Protein AF-A0A9P6FHI6-F1 (afdb_monomer_lite)

Sequence (75 aa):
MSQFWKPTFTRSSIDVQILSYLQYAQVCARAVRNSLKEEARVVAIRRDEQGLKYAKWEAGKQGELKNTVGNRTTA

Radius of gyration: 21.24 Å; chains: 1; bounding box: 59×40×48 Å

Foldseek 3Di:
DPDDDDPPPVPPPPPVDPDDPVRVVLVVLVVVLVPDDPVSNVVSVVVNDDQDWDFDDDPNDTHDTHGPDDDPDDD

pLDDT: mean 72.74, std 14.34, range [31.22, 90.25]

InterPro domains:
  IPR006721 ATP synthase, F1 complex, epsilon subunit, mitochondrial [PF04627] (19-60)
  IPR006721 ATP synthase, F1 complex, epsilon subunit, mitochondrial [PTHR12448] (19-65)
  IPR006721 ATP synthase, F1 complex, epsilon subunit, mitochondrial [cd12153] (19-57)
  IPR036742 ATP synthase, F1 complex, epsilon subunit superfamily, mitochondrial [G3DSA:1.10.1620.20] (17-69)
  IPR036742 ATP synthase, F1 complex, epsilon subunit superfamily, mitochondrial [SSF48690] (19-57)

Organism: NCBI:txid979708

Secondary structure (DSSP, 8-state):
------------S-------HHHHHHHHHHHHHHHS-HHHHHHHHTTT----EEEEEETTEEEEEEESS------

Structure (mmCIF, N/CA/C/O backbone):
data_AF-A0A9P6FHI6-F1
#
_entry.id   AF-A0A9P6FHI6-F1
#
loop_
_atom_site.group_PDB
_atom_site.id
_atom_site.type_symbol
_atom_site.label_atom_id
_atom_site.label_alt_id
_atom_site.label_comp_id
_atom_site.label_asym_id
_atom_site.label_entity_id
_atom_site.label_seq_id
_atom_site.pdbx_PDB_ins_code
_atom_site.Cartn_x
_atom_site.Cartn_y
_atom_site.Cartn_z
_atom_site.occupancy
_atom_site.B_iso_or_equiv
_atom_site.auth_seq_id
_atom_site.auth_comp_id
_atom_site.auth_asym_id
_atom_site.auth_atom_id
_atom_site.pdbx_PDB_model_num
ATOM 1 N N . MET A 1 1 ? 47.794 24.982 21.731 1.00 45.94 1 MET A N 1
ATOM 2 C CA . MET A 1 1 ? 46.454 25.551 21.994 1.00 45.94 1 MET A CA 1
ATOM 3 C C . MET A 1 1 ? 45.939 26.198 20.703 1.00 45.94 1 MET A C 1
ATOM 5 O O . MET A 1 1 ? 46.314 27.331 20.472 1.00 45.94 1 MET A O 1
ATOM 9 N N . SER A 1 2 ? 45.243 25.463 19.809 1.00 53.41 2 SER A N 1
ATOM 10 C CA . SER A 1 2 ? 44.399 25.987 18.687 1.00 53.41 2 SER A CA 1
ATOM 11 C C . SER A 1 2 ? 44.025 24.899 17.643 1.00 53.41 2 SER A C 1
ATOM 13 O O . SER A 1 2 ? 44.305 25.041 16.456 1.00 53.41 2 SER A O 1
ATOM 15 N N . GLN A 1 3 ? 43.438 23.761 18.045 1.00 58.66 3 GLN A N 1
ATOM 16 C CA . GLN A 1 3 ? 42.952 22.742 17.078 1.00 58.66 3 GLN A CA 1
ATOM 17 C C . GLN A 1 3 ? 41.653 22.043 17.528 1.00 58.66 3 GLN A C 1
ATOM 19 O O . GLN A 1 3 ? 41.428 20.882 17.214 1.00 58.66 3 GLN A O 1
ATOM 24 N N . PHE A 1 4 ? 40.787 22.723 18.286 1.00 63.50 4 PHE A N 1
ATOM 25 C CA . PHE A 1 4 ? 39.647 22.067 18.948 1.00 63.50 4 PHE A CA 1
ATOM 26 C C . PHE A 1 4 ? 38.313 22.127 18.176 1.00 63.50 4 PHE A C 1
ATOM 28 O O . PHE A 1 4 ? 37.328 21.547 18.617 1.00 63.50 4 PHE A O 1
ATOM 35 N N . TRP A 1 5 ? 38.236 22.784 17.012 1.00 57.81 5 TRP A N 1
ATOM 36 C CA . TRP A 1 5 ? 36.951 22.917 16.315 1.00 57.81 5 TRP A CA 1
ATOM 37 C C . TRP A 1 5 ? 37.070 22.784 14.797 1.00 57.81 5 TRP A C 1
ATOM 39 O O . TRP A 1 5 ? 37.042 23.758 14.051 1.00 57.81 5 TRP A O 1
ATOM 49 N N . LYS A 1 6 ? 37.190 21.541 14.327 1.00 55.69 6 LYS A N 1
ATOM 50 C CA . LYS A 1 6 ? 36.713 21.176 12.991 1.00 55.69 6 LYS A CA 1
ATOM 51 C C . LYS A 1 6 ? 35.518 20.245 13.175 1.00 55.69 6 LYS A C 1
ATOM 53 O O . LYS A 1 6 ? 35.730 19.098 13.559 1.00 55.69 6 LYS A O 1
ATOM 58 N N . PRO A 1 7 ? 34.275 20.690 12.931 1.00 56.38 7 PRO A N 1
ATOM 59 C CA . PRO A 1 7 ? 33.165 19.762 12.852 1.00 56.38 7 PRO A CA 1
ATOM 60 C C . PRO A 1 7 ? 33.343 18.955 11.563 1.00 56.38 7 PRO A C 1
ATOM 62 O O . PRO A 1 7 ? 32.989 19.409 10.478 1.00 56.38 7 PRO A O 1
ATOM 65 N N . THR A 1 8 ? 33.896 17.746 11.655 1.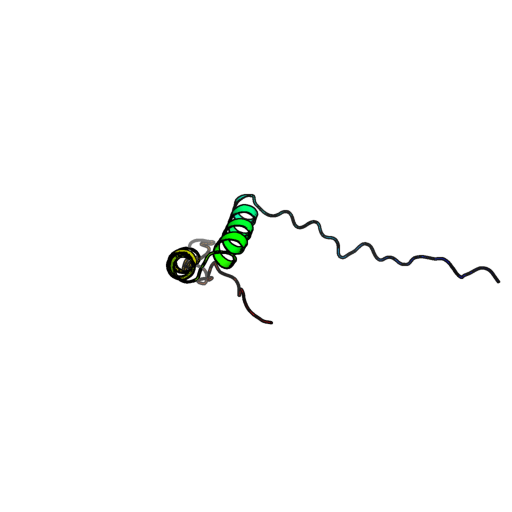00 61.94 8 THR A N 1
ATOM 66 C CA . THR A 1 8 ? 33.786 16.734 10.594 1.00 61.94 8 THR A CA 1
ATOM 67 C C . THR A 1 8 ? 32.373 16.155 10.618 1.00 61.94 8 THR A C 1
ATOM 69 O O . THR A 1 8 ? 32.175 14.959 10.808 1.00 61.94 8 THR A O 1
ATOM 72 N N . PHE A 1 9 ? 31.361 17.019 10.487 1.00 59.97 9 PHE A N 1
ATOM 73 C CA . PHE A 1 9 ? 29.998 16.583 10.232 1.00 59.97 9 PHE A CA 1
ATOM 74 C C . PHE A 1 9 ? 29.949 16.172 8.763 1.00 59.97 9 PHE A C 1
ATOM 76 O O . PHE A 1 9 ? 29.706 16.985 7.869 1.00 59.97 9 PHE A O 1
ATOM 83 N N . THR A 1 10 ? 30.285 14.911 8.507 1.00 61.16 10 THR A N 1
ATOM 84 C CA . THR A 1 10 ? 30.133 14.245 7.218 1.00 61.16 10 THR A CA 1
ATOM 85 C C . THR A 1 10 ? 28.648 14.217 6.862 1.00 61.16 10 THR A C 1
ATOM 87 O O . THR A 1 10 ? 27.921 13.261 7.122 1.00 61.16 10 THR A O 1
ATOM 90 N N . ARG A 1 11 ? 28.185 15.315 6.257 1.00 54.22 11 ARG A N 1
ATOM 91 C CA . ARG A 1 11 ? 26.877 15.496 5.621 1.00 54.22 11 ARG A CA 1
ATOM 92 C C . ARG A 1 11 ? 26.749 14.529 4.440 1.00 54.22 11 ARG A C 1
ATOM 94 O O . ARG A 1 11 ? 26.853 14.926 3.290 1.00 54.22 11 ARG A O 1
ATOM 101 N N . SER A 1 12 ? 26.608 13.245 4.735 1.00 53.75 12 SER A N 1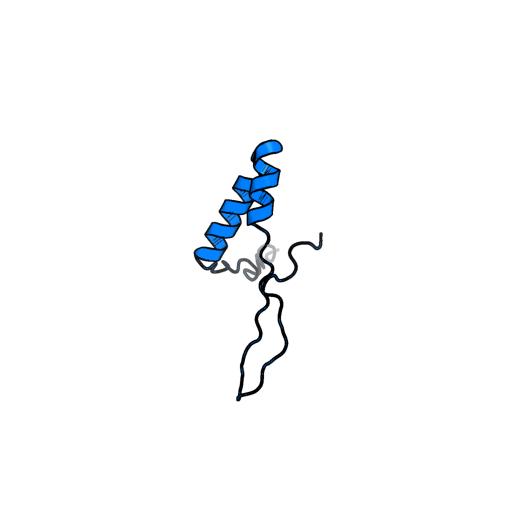
ATOM 102 C CA . SER A 1 12 ? 26.602 12.176 3.730 1.00 53.75 12 SER A CA 1
ATOM 103 C C . SER A 1 12 ? 25.494 11.144 3.937 1.00 53.75 12 SER A C 1
ATOM 105 O O . SER A 1 12 ? 25.446 10.168 3.206 1.00 53.75 12 SER A O 1
ATOM 107 N N . SER A 1 13 ? 24.578 11.341 4.893 1.00 53.88 13 SER A N 1
ATOM 108 C CA . SER A 1 13 ? 23.466 10.391 5.103 1.00 53.88 13 SER A CA 1
ATOM 109 C C . SER A 1 13 ? 22.099 11.038 5.296 1.00 53.88 13 SER A C 1
ATOM 111 O O . SER A 1 13 ? 21.172 10.384 5.759 1.00 53.88 13 SER A O 1
ATOM 113 N N . ILE A 1 14 ? 21.939 12.309 4.917 1.00 56.03 14 ILE A N 1
ATOM 114 C CA . ILE A 1 14 ? 20.603 12.893 4.735 1.00 56.03 14 ILE A CA 1
ATOM 115 C C . ILE A 1 14 ? 20.351 12.948 3.233 1.00 56.03 14 ILE A C 1
ATOM 117 O O . ILE A 1 14 ? 20.248 14.017 2.633 1.00 56.03 14 ILE A O 1
ATOM 121 N N . ASP A 1 15 ? 20.319 11.775 2.609 1.00 56.66 15 ASP A N 1
ATOM 122 C CA . ASP A 1 15 ? 19.721 11.647 1.292 1.00 56.66 15 ASP A CA 1
ATOM 123 C C . ASP A 1 15 ? 18.230 11.883 1.496 1.00 56.66 15 ASP A C 1
ATOM 125 O O . ASP A 1 15 ? 17.519 11.028 2.027 1.00 56.66 15 ASP A O 1
ATOM 129 N N . VAL A 1 16 ? 17.755 13.077 1.146 1.00 58.53 16 VAL A N 1
ATOM 130 C CA . VAL A 1 16 ? 16.323 13.350 1.051 1.00 58.53 16 VAL A CA 1
ATOM 131 C C . VAL A 1 16 ? 15.793 12.411 -0.029 1.00 58.53 16 VAL A C 1
ATOM 133 O O . VAL A 1 16 ? 15.921 12.676 -1.222 1.00 58.53 16 VAL A O 1
ATOM 136 N N . GLN A 1 17 ? 15.292 11.252 0.393 1.00 63.12 17 GLN A N 1
ATOM 137 C CA . GLN A 1 17 ? 14.794 10.223 -0.505 1.00 63.12 17 GLN A CA 1
ATOM 138 C C . GLN A 1 17 ? 13.590 10.798 -1.251 1.00 63.12 17 GLN A C 1
ATOM 140 O O . GLN A 1 17 ? 12.560 11.109 -0.648 1.00 63.12 17 GLN A O 1
ATOM 145 N N . ILE A 1 18 ? 13.720 10.954 -2.568 1.00 67.88 18 ILE A N 1
ATOM 146 C CA . ILE A 1 18 ? 12.600 11.328 -3.427 1.00 67.88 18 ILE A CA 1
ATOM 147 C C . ILE A 1 18 ? 11.662 10.122 -3.478 1.00 67.88 18 ILE A C 1
ATOM 149 O O . ILE A 1 18 ? 11.908 9.142 -4.178 1.00 67.88 18 ILE A O 1
ATOM 153 N N . LEU A 1 19 ? 10.588 10.189 -2.698 1.00 76.06 19 LEU A N 1
ATOM 154 C CA . LEU A 1 19 ? 9.493 9.232 -2.753 1.00 76.06 19 LEU A CA 1
ATOM 155 C C . LEU A 1 19 ? 8.565 9.625 -3.898 1.00 76.06 19 LEU A C 1
ATOM 157 O O . LEU A 1 19 ? 8.143 10.777 -4.005 1.00 76.06 19 LEU A O 1
ATOM 161 N N . SER A 1 20 ? 8.193 8.657 -4.733 1.00 85.06 20 SER A N 1
ATOM 162 C CA . SER A 1 20 ? 7.074 8.877 -5.649 1.00 85.06 20 SER A CA 1
ATOM 163 C C . SER A 1 20 ? 5.799 9.159 -4.843 1.00 85.06 20 SER A C 1
ATOM 165 O O . SER A 1 20 ? 5.605 8.613 -3.753 1.00 85.06 20 SER A O 1
ATOM 167 N N . TYR A 1 21 ? 4.903 9.988 -5.385 1.00 85.81 21 TYR A N 1
ATOM 168 C CA . TYR A 1 21 ? 3.633 10.333 -4.731 1.00 85.81 21 TYR A CA 1
ATOM 169 C C . TYR A 1 21 ? 2.859 9.089 -4.268 1.00 85.81 21 TYR A C 1
ATOM 171 O O . TYR A 1 21 ? 2.343 9.037 -3.152 1.00 85.81 21 TYR A O 1
ATOM 179 N N . LEU A 1 22 ? 2.848 8.049 -5.104 1.00 85.50 22 LEU A N 1
ATOM 180 C CA . LEU A 1 22 ? 2.195 6.786 -4.786 1.00 85.50 22 LEU A CA 1
ATOM 181 C C . LEU A 1 22 ? 2.833 6.110 -3.567 1.00 85.50 22 LEU A C 1
ATOM 183 O O . LEU A 1 22 ? 2.107 5.660 -2.687 1.00 85.50 22 LEU A O 1
ATOM 187 N N . GLN A 1 23 ? 4.165 6.078 -3.461 1.00 84.19 23 GLN A N 1
ATOM 188 C CA . GLN A 1 23 ? 4.845 5.515 -2.289 1.00 84.19 23 GLN A CA 1
ATOM 189 C C . GLN A 1 23 ? 4.518 6.297 -1.014 1.00 84.19 23 GLN A C 1
ATOM 191 O O . GLN A 1 23 ? 4.212 5.679 0.004 1.00 84.19 23 GLN A O 1
ATOM 196 N N . TYR A 1 24 ? 4.514 7.631 -1.078 1.00 88.06 24 TYR A N 1
ATOM 197 C CA . TYR A 1 24 ? 4.123 8.477 0.052 1.00 88.06 24 TYR A CA 1
ATOM 198 C C . TYR A 1 24 ? 2.690 8.171 0.518 1.00 88.06 24 TYR A C 1
ATOM 200 O O . TYR A 1 24 ? 2.469 7.862 1.689 1.00 88.06 24 TYR A O 1
ATOM 208 N N . ALA A 1 25 ? 1.729 8.148 -0.410 1.00 88.44 25 ALA A N 1
ATOM 209 C CA . ALA A 1 25 ? 0.334 7.849 -0.101 1.00 88.44 25 ALA A CA 1
ATOM 210 C C . ALA A 1 25 ? 0.153 6.452 0.522 1.00 88.44 25 ALA A C 1
ATOM 212 O O . ALA A 1 25 ? -0.620 6.297 1.469 1.00 88.44 25 ALA A O 1
ATOM 213 N N . GLN A 1 26 ? 0.889 5.438 0.047 1.00 87.38 26 GLN A N 1
ATOM 214 C CA . GLN A 1 26 ? 0.851 4.094 0.638 1.00 87.38 26 GLN A CA 1
ATOM 215 C C . GLN A 1 26 ? 1.404 4.072 2.071 1.00 87.38 26 GLN A C 1
ATOM 217 O O . GLN A 1 26 ? 0.837 3.398 2.931 1.00 87.38 26 GLN A O 1
ATOM 222 N N . VAL A 1 27 ? 2.477 4.818 2.356 1.00 87.50 27 VAL A N 1
ATOM 223 C CA . VAL A 1 27 ? 3.041 4.931 3.713 1.00 87.50 27 VAL A CA 1
ATOM 224 C C . VAL A 1 27 ? 2.046 5.601 4.663 1.00 87.50 27 VAL A C 1
ATOM 226 O O . VAL A 1 27 ? 1.773 5.063 5.737 1.00 87.50 27 VAL A O 1
ATOM 229 N N . CYS A 1 28 ? 1.434 6.714 4.253 1.00 90.25 28 CYS A N 1
ATOM 230 C CA . CYS A 1 28 ? 0.398 7.381 5.043 1.00 90.25 28 CYS A CA 1
ATOM 231 C C . CYS A 1 28 ? -0.808 6.464 5.288 1.00 90.25 28 CYS A C 1
ATOM 233 O O . CYS A 1 28 ? -1.291 6.362 6.414 1.00 90.25 28 CYS A O 1
ATOM 235 N N . ALA A 1 29 ? -1.260 5.737 4.262 1.00 87.56 29 ALA A N 1
ATOM 236 C CA . ALA A 1 29 ? -2.370 4.802 4.395 1.00 87.56 29 ALA A CA 1
ATOM 237 C C . ALA A 1 29 ? -2.067 3.683 5.406 1.00 87.56 29 ALA A C 1
ATOM 239 O O . ALA A 1 29 ? -2.942 3.322 6.188 1.00 87.56 29 ALA A O 1
ATOM 240 N N . ARG A 1 30 ? -0.836 3.159 5.451 1.00 87.06 30 ARG A N 1
ATOM 241 C CA . ARG A 1 30 ? -0.425 2.167 6.464 1.00 87.06 30 ARG A CA 1
ATOM 242 C C . ARG A 1 30 ? -0.458 2.719 7.879 1.00 87.06 30 ARG A C 1
ATOM 244 O O . ARG A 1 30 ? -0.990 2.056 8.765 1.00 87.06 30 ARG A O 1
ATOM 251 N N . ALA A 1 31 ? 0.075 3.923 8.078 1.00 89.50 31 ALA A N 1
ATOM 252 C CA . ALA A 1 31 ? 0.056 4.576 9.382 1.00 89.50 31 ALA A CA 1
ATOM 253 C C . ALA A 1 31 ? -1.382 4.728 9.902 1.00 89.50 31 ALA A C 1
ATOM 255 O O . ALA A 1 31 ? -1.654 4.407 11.056 1.00 89.50 31 ALA A O 1
ATOM 256 N N . VAL A 1 32 ? -2.313 5.113 9.022 1.00 89.25 32 VAL A N 1
ATOM 257 C CA . VAL A 1 32 ? -3.739 5.191 9.356 1.00 89.25 32 VAL A CA 1
ATOM 258 C C . VAL A 1 32 ? -4.308 3.808 9.678 1.00 89.25 32 VAL A C 1
ATOM 260 O O . VAL A 1 32 ? -4.934 3.645 10.710 1.00 89.25 32 VAL A O 1
ATOM 263 N N . ARG A 1 33 ? -4.061 2.768 8.873 1.00 88.81 33 ARG A N 1
ATOM 264 C CA . ARG A 1 33 ? -4.604 1.415 9.139 1.00 88.81 33 ARG A CA 1
ATOM 265 C C . ARG A 1 33 ? -4.185 0.848 10.497 1.00 88.81 33 ARG A C 1
ATOM 267 O O . ARG A 1 33 ? -4.980 0.163 11.133 1.00 88.81 33 ARG A O 1
ATOM 274 N N . ASN A 1 34 ? -2.971 1.159 10.944 1.00 87.00 34 ASN A N 1
ATOM 275 C CA . ASN A 1 34 ? -2.459 0.712 12.237 1.00 87.00 34 ASN A CA 1
ATOM 276 C C . ASN A 1 34 ? -3.071 1.464 13.427 1.00 87.00 34 ASN A C 1
ATOM 278 O O . ASN A 1 34 ? -3.044 0.933 14.535 1.00 87.00 34 ASN A O 1
ATOM 282 N N . SER A 1 35 ? -3.627 2.662 13.213 1.00 89.12 35 SER A N 1
ATOM 283 C CA . SER A 1 35 ? -4.274 3.457 14.263 1.00 89.12 35 SER A CA 1
ATOM 284 C C . SER A 1 35 ? -5.778 3.188 14.418 1.00 89.12 35 SER A C 1
ATOM 286 O O . SER A 1 35 ? -6.395 3.718 15.341 1.00 89.12 35 SER A O 1
ATOM 288 N N . LEU A 1 36 ? -6.383 2.357 13.557 1.00 87.00 36 LEU A N 1
ATOM 289 C CA . LEU A 1 36 ? -7.786 1.943 13.681 1.00 87.00 36 LEU A CA 1
ATOM 290 C C . LEU A 1 36 ? -7.985 0.881 14.778 1.00 87.00 36 LEU A C 1
ATOM 292 O O . LEU A 1 36 ? -7.079 0.115 15.109 1.00 87.00 36 LEU A O 1
ATOM 296 N N . LYS A 1 37 ? -9.219 0.803 15.296 1.00 89.12 37 LYS A N 1
ATOM 297 C CA . LYS A 1 37 ? -9.678 -0.266 16.200 1.00 89.12 37 LYS A CA 1
ATOM 298 C C . LYS A 1 37 ? -9.605 -1.642 15.531 1.00 89.12 37 LYS A C 1
ATOM 300 O O . LYS A 1 37 ? -9.692 -1.736 14.305 1.00 89.12 37 LYS A O 1
ATOM 305 N N . GLU A 1 38 ? -9.486 -2.700 16.334 1.00 83.88 38 GLU A N 1
ATOM 306 C CA . GLU A 1 38 ? -9.215 -4.068 15.867 1.00 83.88 38 GLU A CA 1
ATOM 307 C C . GLU A 1 38 ? -10.209 -4.551 14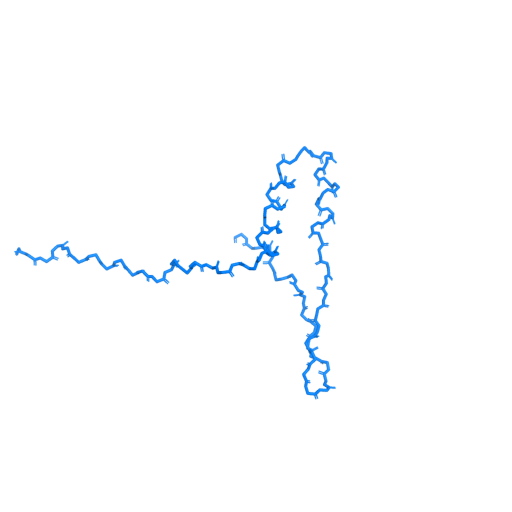.804 1.00 83.88 38 GLU A C 1
ATOM 309 O O . GLU A 1 38 ? -9.813 -5.054 13.752 1.00 83.88 38 GLU A O 1
ATOM 314 N N . GLU A 1 39 ? -11.502 -4.329 15.034 1.00 84.94 39 GLU A N 1
ATOM 315 C CA . GLU A 1 39 ? -12.575 -4.774 14.149 1.00 84.94 39 GLU A CA 1
ATOM 316 C C . GLU A 1 39 ? -12.445 -4.207 12.727 1.00 84.94 39 GLU A C 1
ATOM 318 O O . GLU A 1 39 ? -12.637 -4.913 11.735 1.00 84.94 39 GLU A O 1
ATOM 323 N N . ALA A 1 40 ? -12.051 -2.939 12.612 1.00 84.00 40 ALA A N 1
ATOM 324 C CA . ALA A 1 40 ? -11.860 -2.274 11.330 1.00 84.00 40 ALA A CA 1
ATOM 325 C C . ALA A 1 40 ? -10.456 -2.524 10.757 1.00 84.00 40 ALA A C 1
ATOM 327 O O . ALA A 1 40 ? -10.267 -2.533 9.536 1.00 84.00 40 ALA A O 1
ATOM 328 N N . ARG A 1 41 ? -9.474 -2.772 11.629 1.00 84.31 41 ARG A N 1
ATOM 329 C CA . ARG A 1 41 ? -8.080 -3.0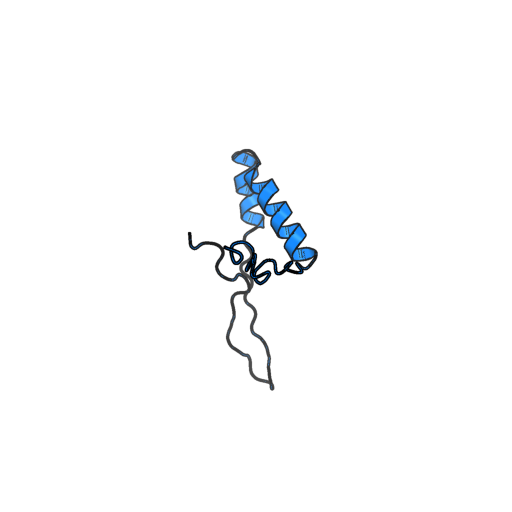30 11.270 1.00 84.31 41 ARG A CA 1
ATOM 330 C C . ARG A 1 41 ? -7.923 -4.321 10.477 1.00 84.31 41 ARG A C 1
ATOM 332 O O . ARG A 1 41 ? -7.254 -4.305 9.446 1.00 84.31 41 ARG A O 1
ATOM 339 N N . VAL A 1 42 ? -8.598 -5.401 10.872 1.00 84.69 42 VAL A N 1
ATOM 340 C CA . VAL A 1 42 ? -8.539 -6.694 10.159 1.00 84.69 42 VAL A CA 1
ATOM 341 C C . VAL A 1 42 ? -8.964 -6.550 8.694 1.00 84.69 42 VAL A C 1
ATOM 343 O O . VAL A 1 42 ? -8.302 -7.059 7.790 1.00 84.69 42 VAL A O 1
ATOM 346 N N . VAL A 1 43 ? -10.043 -5.810 8.430 1.00 85.50 43 VAL A N 1
ATOM 347 C CA . VAL A 1 43 ? -10.535 -5.570 7.063 1.00 85.50 43 VAL A CA 1
ATOM 348 C C . VAL A 1 43 ? -9.592 -4.646 6.285 1.00 85.50 43 VAL A C 1
ATOM 350 O O . VAL A 1 43 ? -9.430 -4.788 5.072 1.00 85.50 43 VAL A O 1
ATOM 353 N N . ALA A 1 44 ? -8.961 -3.690 6.965 1.00 83.06 44 ALA A N 1
ATOM 354 C CA . ALA A 1 44 ? -8.067 -2.726 6.341 1.00 83.06 44 ALA A CA 1
ATOM 355 C C . ALA A 1 44 ? -6.686 -3.314 5.996 1.00 83.06 44 ALA A C 1
ATOM 357 O O . ALA A 1 44 ? -6.146 -2.984 4.940 1.00 83.06 44 ALA A O 1
ATOM 358 N N . ILE A 1 45 ? -6.144 -4.212 6.826 1.00 81.94 45 ILE A N 1
ATOM 359 C CA . ILE A 1 45 ? -4.859 -4.894 6.591 1.00 81.94 45 ILE A CA 1
ATOM 360 C C . ILE A 1 45 ? -4.926 -5.788 5.351 1.00 81.94 45 ILE A C 1
ATOM 362 O O . ILE A 1 45 ? -4.011 -5.750 4.534 1.00 81.94 45 ILE A O 1
ATOM 366 N N . ARG A 1 46 ? -6.047 -6.489 5.130 1.00 83.31 46 ARG A N 1
ATOM 367 C CA . ARG A 1 46 ? -6.261 -7.306 3.917 1.00 83.31 46 ARG A CA 1
ATOM 368 C C . ARG A 1 46 ? -6.099 -6.510 2.616 1.00 83.31 46 ARG A C 1
ATOM 370 O O . ARG A 1 46 ? -5.766 -7.081 1.588 1.00 83.31 46 ARG A O 1
ATOM 377 N N . ARG A 1 47 ? -6.322 -5.188 2.640 1.00 81.00 47 ARG A N 1
ATOM 378 C CA . ARG A 1 47 ? -6.133 -4.310 1.470 1.00 81.00 47 ARG A CA 1
ATOM 379 C C . ARG A 1 47 ? -4.679 -3.879 1.247 1.00 81.00 47 ARG A C 1
ATOM 381 O O . ARG A 1 47 ? -4.373 -3.360 0.179 1.00 81.00 47 ARG A O 1
ATOM 388 N N . ASP A 1 48 ? -3.803 -4.028 2.240 1.00 78.94 48 ASP A N 1
ATOM 389 C CA . ASP A 1 48 ? -2.373 -3.699 2.117 1.00 78.94 48 ASP A CA 1
ATOM 390 C C . ASP A 1 48 ? -1.550 -4.856 1.514 1.00 78.94 48 ASP A C 1
ATOM 392 O O . ASP A 1 48 ? -0.415 -4.656 1.068 1.00 78.94 48 ASP A O 1
ATOM 396 N N . GLU A 1 49 ? -2.126 -6.059 1.455 1.00 77.25 49 GLU A N 1
ATOM 397 C CA . GLU A 1 49 ? -1.526 -7.233 0.825 1.00 77.25 49 GLU A CA 1
ATOM 398 C C . GLU A 1 49 ? -1.507 -7.074 -0.703 1.00 77.25 49 GLU A C 1
ATOM 400 O O . GLU A 1 49 ? -2.532 -7.096 -1.380 1.00 77.25 49 GLU A O 1
ATOM 405 N N . GLN A 1 50 ? -0.309 -6.901 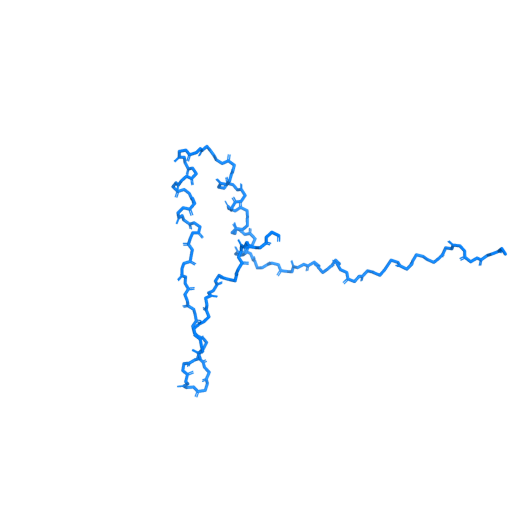-1.265 1.00 70.06 50 GLN A N 1
ATOM 406 C CA . GLN A 1 50 ? -0.088 -6.792 -2.707 1.00 70.06 50 GLN A CA 1
ATOM 407 C C . GLN A 1 50 ? 0.809 -7.949 -3.148 1.00 70.06 50 GLN A C 1
ATOM 409 O O . GLN A 1 50 ? 2.023 -7.904 -2.973 1.00 70.06 50 GLN A O 1
ATOM 414 N N . GLY A 1 51 ? 0.212 -9.004 -3.703 1.00 71.88 51 GLY A N 1
ATOM 415 C CA . GLY A 1 51 ? 0.914 -10.217 -4.149 1.00 71.88 51 GLY A CA 1
ATOM 416 C C . GLY A 1 51 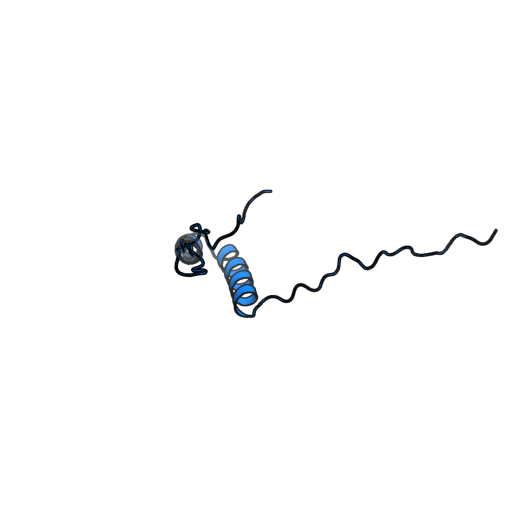? 1.468 -10.150 -5.575 1.00 71.88 51 GLY A C 1
ATOM 417 O O . GLY A 1 51 ? 1.621 -11.189 -6.216 1.00 71.88 51 GLY A O 1
ATOM 418 N N . LEU A 1 52 ? 1.706 -8.950 -6.114 1.00 73.81 52 LEU A N 1
ATOM 419 C CA . LEU A 1 52 ? 2.072 -8.796 -7.518 1.00 73.81 52 LEU A CA 1
ATOM 420 C C . LEU A 1 52 ? 3.511 -9.277 -7.774 1.00 73.81 52 LEU A C 1
ATOM 422 O O . LEU A 1 52 ? 4.458 -8.947 -7.053 1.00 73.81 52 LEU A O 1
ATOM 426 N N . LYS A 1 53 ? 3.669 -10.075 -8.829 1.00 73.88 53 LYS A N 1
ATOM 427 C CA . LYS A 1 53 ? 4.965 -10.517 -9.346 1.00 73.88 53 LYS A CA 1
ATOM 428 C C . LYS A 1 53 ? 5.188 -9.857 -10.695 1.00 73.88 53 LYS A C 1
ATOM 430 O O . LYS A 1 53 ? 4.290 -9.846 -11.532 1.00 73.88 53 LYS A O 1
ATOM 435 N N . TYR A 1 54 ? 6.375 -9.307 -10.891 1.00 75.44 54 TYR A N 1
ATOM 436 C CA . TYR A 1 54 ? 6.770 -8.646 -12.123 1.00 75.44 54 TYR A CA 1
ATOM 437 C C . TYR A 1 54 ? 7.981 -9.365 -12.712 1.00 75.44 54 TYR A C 1
ATOM 439 O O . TYR A 1 54 ? 8.996 -9.531 -12.040 1.00 75.44 54 TYR A O 1
ATOM 447 N N . ALA A 1 55 ? 7.885 -9.774 -13.974 1.00 80.38 55 ALA A N 1
ATOM 448 C CA . ALA A 1 55 ? 9.040 -10.184 -14.762 1.00 80.38 55 ALA A CA 1
ATOM 449 C C . ALA A 1 55 ? 9.390 -9.049 -15.722 1.00 80.38 55 ALA A C 1
ATOM 451 O O . ALA A 1 55 ? 8.547 -8.613 -16.510 1.00 80.38 55 ALA A O 1
ATOM 452 N N . LYS A 1 56 ? 10.635 -8.573 -15.663 1.00 78.75 56 LYS A N 1
ATOM 453 C CA . LYS A 1 56 ? 11.138 -7.615 -16.647 1.00 78.75 56 LYS A CA 1
ATOM 454 C C . LYS A 1 56 ? 11.380 -8.361 -17.958 1.00 78.75 56 LYS A C 1
ATOM 456 O O . LYS A 1 56 ? 12.068 -9.380 -17.964 1.00 78.75 56 LYS A O 1
ATOM 461 N N . TRP A 1 57 ? 10.807 -7.872 -19.054 1.00 82.56 57 TRP A N 1
ATOM 462 C CA . TRP A 1 57 ? 11.044 -8.433 -20.382 1.00 82.56 57 TRP A CA 1
ATOM 463 C C . TRP A 1 57 ? 12.194 -7.673 -21.036 1.00 82.56 57 TRP A C 1
ATOM 465 O O . TRP A 1 57 ? 12.089 -6.467 -21.248 1.00 82.56 57 TRP A O 1
ATOM 475 N N . GLU A 1 58 ? 13.292 -8.359 -21.342 1.00 80.25 58 GLU A N 1
ATOM 476 C CA . GLU A 1 58 ? 14.433 -7.761 -22.036 1.00 80.25 58 GLU A CA 1
ATOM 477 C C . GLU A 1 58 ? 14.863 -8.661 -23.197 1.00 80.25 58 GLU A C 1
ATOM 479 O O . GLU A 1 58 ? 14.843 -9.887 -23.091 1.00 80.25 58 GLU A O 1
ATOM 484 N N . ALA A 1 59 ? 15.200 -8.049 -24.337 1.00 77.75 59 ALA A N 1
ATOM 485 C CA . ALA A 1 59 ? 15.703 -8.735 -25.534 1.00 77.75 59 ALA A CA 1
ATOM 486 C C . ALA A 1 59 ? 14.865 -9.954 -26.003 1.00 77.75 59 ALA A C 1
ATOM 488 O O . ALA A 1 59 ? 15.404 -10.935 -26.510 1.00 77.75 59 ALA A O 1
ATOM 489 N N . GLY A 1 60 ? 13.538 -9.908 -25.832 1.00 81.75 60 GLY A N 1
ATOM 490 C CA . GLY A 1 60 ? 12.617 -10.955 -26.297 1.00 81.75 60 GLY A CA 1
ATOM 491 C C . GLY A 1 60 ? 12.526 -12.204 -25.411 1.00 81.75 60 GLY A C 1
ATOM 492 O O . GLY A 1 60 ? 11.776 -13.119 -25.744 1.00 81.75 60 GLY A O 1
ATOM 493 N N . LYS A 1 61 ? 13.221 -12.259 -24.266 1.00 76.38 61 LYS A N 1
ATOM 494 C CA . LYS A 1 61 ? 13.115 -13.365 -23.297 1.00 76.38 61 LYS A CA 1
ATOM 495 C C . LYS A 1 61 ? 12.602 -12.872 -21.952 1.00 76.38 61 LYS A C 1
ATOM 497 O O . LYS A 1 61 ? 13.022 -11.827 -21.460 1.00 76.38 61 LYS A O 1
ATOM 502 N N . GLN A 1 62 ? 11.668 -13.622 -21.369 1.00 77.62 62 GLN A N 1
ATOM 503 C CA . GLN A 1 62 ? 11.130 -13.297 -20.053 1.00 77.62 62 GLN A CA 1
ATOM 504 C C . GLN A 1 62 ? 12.253 -13.422 -19.014 1.00 77.62 62 GLN A C 1
ATOM 506 O O . GLN A 1 62 ? 12.841 -14.493 -18.872 1.00 77.62 62 GLN A O 1
ATOM 511 N N . GLY A 1 63 ? 12.563 -12.323 -18.324 1.00 78.25 63 GLY A N 1
ATOM 512 C CA . GLY A 1 63 ? 13.511 -12.316 -17.214 1.00 78.25 63 GLY A CA 1
ATOM 513 C C . GLY A 1 63 ? 12.943 -12.975 -15.955 1.00 78.25 63 GLY A C 1
ATOM 514 O O . GLY A 1 63 ? 11.791 -13.416 -15.916 1.00 78.25 63 GLY A O 1
ATOM 515 N N . GLU A 1 64 ? 13.751 -13.027 -14.898 1.00 76.81 64 GLU A N 1
ATOM 516 C CA . GLU A 1 64 ? 13.346 -13.631 -13.627 1.00 76.81 64 GLU A CA 1
ATOM 517 C C . GLU A 1 64 ? 12.132 -12.922 -13.007 1.00 76.81 64 GLU A C 1
ATOM 519 O O . GLU A 1 64 ? 12.009 -11.692 -13.021 1.00 76.81 64 GLU A O 1
ATOM 524 N N . LEU A 1 65 ? 11.220 -13.722 -12.446 1.00 71.19 65 LEU A N 1
ATOM 525 C CA . LEU A 1 65 ? 10.050 -13.231 -11.725 1.00 71.19 65 LEU A CA 1
ATOM 526 C C . LEU A 1 65 ? 10.504 -12.582 -10.415 1.00 71.19 65 LEU A C 1
ATOM 528 O O . LEU A 1 65 ? 10.805 -13.265 -9.438 1.00 71.19 65 LEU A O 1
ATOM 532 N N . LYS A 1 66 ? 10.507 -11.251 -10.379 1.00 75.00 66 LYS A N 1
ATOM 533 C CA . LYS A 1 66 ? 10.766 -10.478 -9.170 1.00 75.00 66 LYS A CA 1
ATOM 534 C C . LYS A 1 66 ? 9.448 -10.178 -8.465 1.00 75.00 66 LYS A C 1
ATOM 536 O O . LYS A 1 66 ? 8.522 -9.607 -9.042 1.00 75.00 66 LYS A O 1
ATOM 541 N N . ASN A 1 67 ? 9.363 -10.522 -7.185 1.00 69.62 67 ASN A N 1
ATOM 542 C CA . ASN A 1 67 ? 8.256 -10.067 -6.348 1.00 69.62 67 ASN A CA 1
ATOM 543 C C . ASN A 1 67 ? 8.353 -8.536 -6.216 1.00 69.62 67 ASN A C 1
ATOM 545 O O . ASN A 1 67 ? 9.404 -8.015 -5.840 1.00 69.62 67 ASN A O 1
ATOM 549 N N . THR A 1 68 ? 7.283 -7.796 -6.528 1.00 62.75 68 THR A N 1
ATOM 550 C CA . THR A 1 68 ? 7.310 -6.319 -6.472 1.00 62.75 68 THR A CA 1
ATOM 551 C C . THR A 1 68 ? 7.286 -5.781 -5.042 1.00 62.75 68 THR A C 1
ATOM 553 O O . THR A 1 68 ? 7.497 -4.591 -4.819 1.00 62.75 68 THR A O 1
ATOM 556 N N . VAL A 1 69 ? 7.055 -6.649 -4.057 1.00 60.88 69 VAL A N 1
ATOM 557 C CA . VAL A 1 69 ? 7.175 -6.335 -2.636 1.00 60.88 69 VAL A CA 1
ATOM 558 C C . VAL A 1 69 ? 8.544 -6.800 -2.152 1.00 60.88 69 VAL A C 1
ATOM 560 O O . VAL A 1 69 ? 8.729 -7.954 -1.780 1.00 60.88 69 VAL A O 1
ATOM 563 N N . GLY A 1 70 ? 9.518 -5.889 -2.180 1.00 51.12 70 GLY A N 1
ATOM 564 C CA . GLY A 1 70 ? 10.785 -6.078 -1.480 1.00 51.12 70 GLY A CA 1
ATOM 565 C C . GLY A 1 70 ? 10.544 -6.104 0.029 1.00 51.12 70 GLY A C 1
ATOM 566 O O . GLY A 1 70 ? 9.951 -5.169 0.563 1.00 51.12 70 GLY A O 1
ATOM 567 N N . ASN A 1 71 ? 10.946 -7.206 0.663 1.00 50.97 71 ASN A N 1
ATOM 568 C CA . ASN A 1 71 ? 11.090 -7.478 2.098 1.00 50.97 71 ASN A CA 1
ATOM 569 C C . ASN A 1 71 ? 10.739 -6.302 3.029 1.00 50.97 71 ASN A C 1
ATOM 571 O O . ASN A 1 71 ? 11.558 -5.421 3.274 1.00 50.97 71 ASN A O 1
ATOM 575 N N . ARG A 1 72 ? 9.521 -6.311 3.584 1.00 60.12 72 ARG A N 1
ATOM 576 C CA . ARG A 1 72 ? 9.056 -5.332 4.579 1.00 60.12 72 ARG A CA 1
ATOM 577 C C . ARG A 1 72 ? 8.946 -5.962 5.964 1.00 60.12 72 ARG A C 1
ATOM 579 O O . ARG A 1 72 ? 7.862 -5.925 6.520 1.00 60.12 72 ARG A O 1
ATOM 586 N N . THR A 1 73 ? 10.025 -6.562 6.465 1.00 50.50 73 THR A N 1
ATOM 587 C CA . THR A 1 73 ? 10.215 -6.940 7.883 1.00 50.50 73 THR A CA 1
ATOM 588 C C . THR A 1 73 ? 11.502 -7.753 8.027 1.00 50.50 73 THR A C 1
ATOM 590 O O . THR A 1 73 ? 11.506 -8.973 7.906 1.00 50.50 73 THR A O 1
ATOM 593 N N . THR A 1 74 ? 12.601 -7.079 8.335 1.00 32.75 74 THR A N 1
ATOM 594 C CA . THR A 1 74 ? 13.641 -7.645 9.200 1.00 32.75 74 THR A CA 1
ATOM 595 C C . THR A 1 74 ? 13.908 -6.577 10.245 1.00 32.75 74 THR A C 1
ATOM 597 O O . THR A 1 74 ? 14.227 -5.445 9.879 1.00 32.75 74 THR A O 1
ATOM 600 N N . ALA A 1 75 ? 13.606 -6.924 11.496 1.00 31.22 75 ALA A N 1
ATOM 601 C CA . ALA A 1 75 ? 13.886 -6.120 12.678 1.00 31.22 75 ALA A CA 1
ATOM 602 C C . ALA A 1 75 ? 15.384 -5.817 12.811 1.00 31.22 75 ALA A C 1
ATOM 604 O O . ALA A 1 75 ? 16.186 -6.619 12.276 1.00 31.22 75 ALA A O 1
#